Protein AF-A0A6P4F0I9-F1 (afdb_monomer)

pLDDT: mean 83.32, std 16.65, range [33.25, 97.81]

Sequence (104 aa):
MYIIRLCLLFEWIATFVVHGHREVFVSPLLPYPNKDISVREVLSGRQNKVYVYFLSTNNELPKLTHLSLNRNTLCNSTGYGIPSTKITVQYILDQSRNLQYREI

InterPro domains:
  IPR031986 Serine protease gd, N-terminal domain [PF16030] (11-85)

Radius of gyration: 16.89 Å; Cα contacts (8 Å, |Δi|>4): 188; chains: 1; bounding box: 47×20×54 Å

Nearest PDB structures (foldseek):
  6aj3-assembly1_C  TM=2.030E-01  e=3.838E+00  enterovirus D68
  6la3-assembly1_C  TM=1.696E-01  e=5.498E+00  Echovirus E11
  7dss-assembly1_3  TM=1.758E-01  e=8.360E+00  Foot-and-mouth disease virus
  6ill-assembly1_C  TM=1.809E-01  e=8.876E+00  Echovirus E6

Organism: Drosophila rhopaloa (NCBI:txid1041015)

Secondary structure (DSSP, 8-state):
--------EEEEEEEEEEESS---EEPPPEESS-HHHHHHHHHTTPPP-EE--EES-SS-PPEEEEEEETTEEEEE---PPSSEEEEEEEEEEE-TTTGGG---

Foldseek 3Di:
DDDPPLPQKKKKKWKWKDADPDPKDKAAKAWPPHDVVLSVCSVVVHDTDTDIDIPPPPDDDTDTAWIDIPNRTPHHHDGDDPPMDMDMHIDIGHCVVVVVPPPD

Mean predicted aligned error: 7.65 Å

Structure (mmCIF, N/CA/C/O backbone):
data_AF-A0A6P4F0I9-F1
#
_entry.id   AF-A0A6P4F0I9-F1
#
loop_
_atom_site.group_PDB
_atom_site.id
_atom_site.type_symbol
_atom_site.label_atom_id
_atom_site.label_alt_id
_atom_site.label_comp_id
_atom_site.label_asym_id
_atom_site.label_entity_id
_atom_site.label_seq_id
_atom_site.pdbx_PDB_ins_code
_atom_site.Cartn_x
_atom_site.Cartn_y
_atom_site.Cartn_z
_atom_site.occupancy
_atom_site.B_iso_or_equiv
_atom_site.auth_seq_id
_atom_site.auth_comp_id
_atom_site.auth_asym_id
_atom_site.auth_atom_id
_atom_site.pdbx_PDB_model_num
ATOM 1 N N . MET A 1 1 ? -32.475 -1.158 18.356 1.00 36.28 1 MET A N 1
ATOM 2 C CA . MET A 1 1 ? -31.141 -1.004 18.973 1.00 36.28 1 MET A CA 1
ATOM 3 C C . MET A 1 1 ? -30.111 -1.433 17.938 1.00 36.28 1 MET A C 1
ATOM 5 O O . MET A 1 1 ? -30.033 -2.617 17.647 1.00 36.28 1 MET A O 1
ATOM 9 N N . TYR A 1 2 ? -29.429 -0.492 17.281 1.00 33.25 2 TYR A N 1
ATOM 10 C CA . TYR A 1 2 ? -28.438 -0.825 16.252 1.00 33.25 2 TYR A CA 1
ATOM 11 C C . TYR A 1 2 ? -27.080 -1.015 16.923 1.00 33.25 2 TYR A C 1
ATOM 13 O O . TYR A 1 2 ? -26.526 -0.070 17.477 1.00 33.25 2 TYR A O 1
ATOM 21 N N . ILE A 1 3 ? -26.550 -2.235 16.886 1.00 41.22 3 ILE A N 1
ATOM 22 C CA . ILE A 1 3 ? -25.154 -2.489 17.235 1.00 41.22 3 ILE A CA 1
ATOM 23 C C . ILE A 1 3 ? -24.334 -1.994 16.045 1.00 41.22 3 ILE A C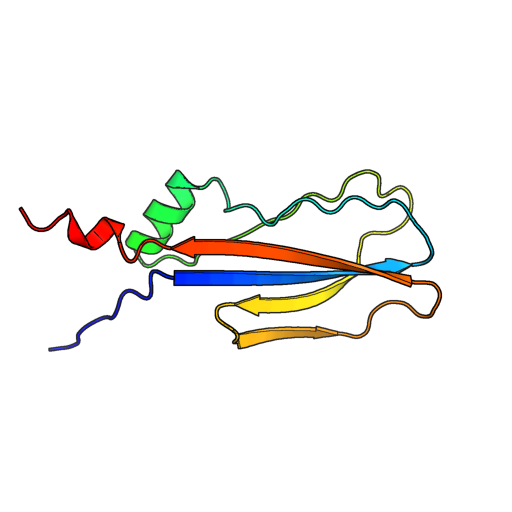 1
ATOM 25 O O . ILE A 1 3 ? -24.212 -2.682 15.032 1.00 41.22 3 ILE A O 1
ATOM 29 N N . ILE A 1 4 ? -23.803 -0.776 16.140 1.00 48.66 4 ILE A N 1
ATOM 30 C CA . ILE A 1 4 ? -22.770 -0.316 15.215 1.00 48.66 4 ILE A CA 1
ATOM 31 C C . ILE A 1 4 ? -21.533 -1.148 15.546 1.00 48.66 4 ILE A C 1
ATOM 33 O O . ILE A 1 4 ? -20.809 -0.858 16.496 1.00 48.66 4 ILE A O 1
ATOM 37 N N . ARG A 1 5 ? -21.299 -2.227 14.792 1.00 49.06 5 ARG A N 1
ATOM 38 C CA . ARG A 1 5 ? -19.990 -2.879 14.789 1.00 49.06 5 ARG A CA 1
ATOM 39 C C . ARG A 1 5 ? -18.992 -1.856 14.258 1.00 49.06 5 ARG A C 1
ATOM 41 O O . ARG A 1 5 ? -18.896 -1.648 13.052 1.00 49.06 5 ARG A O 1
ATOM 48 N N . LEU A 1 6 ? -18.248 -1.227 15.160 1.00 56.66 6 LEU A N 1
ATOM 49 C CA . LEU A 1 6 ? -17.003 -0.555 14.820 1.00 56.66 6 LEU A CA 1
ATOM 50 C C . LEU A 1 6 ? -16.058 -1.634 14.269 1.00 56.66 6 LEU A C 1
ATOM 52 O O . LEU A 1 6 ? -15.434 -2.382 15.019 1.00 56.66 6 LEU A O 1
ATOM 56 N N . CYS A 1 7 ? -16.020 -1.780 12.942 1.00 64.31 7 CYS A N 1
ATOM 57 C CA . CYS A 1 7 ? -15.044 -2.629 12.274 1.00 64.31 7 CYS A CA 1
ATOM 58 C C . CYS A 1 7 ? -13.688 -1.932 12.397 1.00 64.31 7 CYS A C 1
ATOM 60 O O . CYS A 1 7 ? -13.352 -1.043 11.623 1.00 64.31 7 CYS A O 1
ATOM 62 N N . LEU A 1 8 ? -12.957 -2.286 13.450 1.00 79.88 8 LEU A N 1
ATOM 63 C CA . LEU A 1 8 ? -11.670 -1.699 13.815 1.00 79.88 8 LEU A CA 1
ATOM 64 C C . LEU A 1 8 ? -10.471 -2.474 13.262 1.00 79.88 8 LEU A C 1
ATOM 66 O O . LEU A 1 8 ? -9.346 -2.288 13.725 1.00 79.88 8 LEU A O 1
ATOM 70 N N . LEU A 1 9 ? -10.727 -3.340 12.284 1.00 88.44 9 LEU A N 1
ATOM 71 C CA . LEU A 1 9 ? -9.717 -4.046 11.517 1.00 88.44 9 LEU A CA 1
ATOM 72 C C . LEU A 1 9 ? -9.689 -3.466 10.101 1.00 88.44 9 LEU A C 1
ATOM 74 O O . LEU A 1 9 ? -10.691 -3.520 9.386 1.00 88.44 9 LEU A O 1
ATOM 78 N N . PHE A 1 10 ? -8.543 -2.914 9.716 1.00 91.81 10 PHE A N 1
ATOM 79 C CA . PHE A 1 10 ? -8.272 -2.418 8.371 1.00 91.81 10 PHE A CA 1
ATOM 80 C C . PHE A 1 10 ? -7.020 -3.110 7.843 1.00 91.81 10 PHE A C 1
ATOM 82 O O . PHE A 1 10 ? -5.911 -2.823 8.288 1.00 91.81 10 PHE A O 1
ATOM 89 N N . GLU A 1 11 ? -7.212 -4.027 6.905 1.00 95.00 11 GLU A N 1
ATOM 90 C CA . GLU A 1 11 ? -6.163 -4.725 6.172 1.00 95.00 11 GLU A CA 1
ATOM 91 C C . GLU A 1 11 ? -6.053 -4.112 4.777 1.00 95.00 11 GLU A C 1
ATOM 93 O O . GLU A 1 11 ? -6.883 -4.371 3.904 1.00 95.00 11 GLU A O 1
ATOM 98 N N . TRP A 1 12 ? -5.045 -3.268 4.586 1.00 96.75 12 TRP A N 1
ATOM 99 C CA . TRP A 1 12 ? -4.720 -2.664 3.302 1.00 96.75 12 TRP A CA 1
ATOM 100 C C . TRP A 1 12 ? -3.666 -3.477 2.575 1.00 96.75 12 TRP A C 1
ATOM 102 O O . TRP A 1 12 ? -2.626 -3.804 3.149 1.00 96.75 12 TRP A O 1
ATOM 112 N N . ILE A 1 13 ? -3.894 -3.708 1.286 1.00 97.81 13 ILE A N 1
ATOM 113 C CA . ILE A 1 13 ? -2.914 -4.296 0.376 1.00 97.81 13 ILE A CA 1
ATOM 114 C C . ILE A 1 13 ? -2.886 -3.449 -0.893 1.00 97.81 13 ILE A C 1
ATOM 116 O O . ILE A 1 13 ? -3.928 -3.176 -1.489 1.00 97.81 13 ILE A O 1
ATOM 120 N N . ALA A 1 14 ? -1.694 -3.044 -1.321 1.00 97.69 14 ALA A N 1
ATOM 121 C CA . ALA A 1 14 ? -1.487 -2.333 -2.574 1.00 97.69 14 ALA A CA 1
ATOM 122 C C . ALA A 1 14 ? -0.381 -3.004 -3.390 1.00 97.69 14 ALA A C 1
ATOM 124 O O . ALA A 1 14 ? 0.692 -3.302 -2.864 1.00 97.69 14 ALA A O 1
ATOM 125 N N . THR A 1 15 ? -0.628 -3.212 -4.682 1.00 96.69 15 THR A N 1
ATOM 126 C CA . THR A 1 15 ? 0.373 -3.708 -5.630 1.00 96.69 15 THR A CA 1
ATOM 127 C C . THR A 1 15 ? 0.689 -2.645 -6.661 1.00 96.69 15 THR A C 1
ATOM 129 O O . THR A 1 15 ? -0.184 -2.164 -7.392 1.00 96.69 15 THR A O 1
ATOM 132 N N . PHE A 1 16 ? 1.972 -2.339 -6.760 1.00 94.31 16 PHE A N 1
ATOM 133 C CA . PHE A 1 16 ? 2.541 -1.420 -7.719 1.00 94.31 16 PHE A CA 1
ATOM 134 C C . PHE A 1 16 ? 3.344 -2.180 -8.770 1.00 94.31 16 PHE A C 1
ATOM 136 O O . PHE A 1 16 ? 3.979 -3.192 -8.474 1.00 94.31 16 PHE A O 1
ATOM 143 N N . VAL A 1 17 ? 3.325 -1.689 -10.005 1.00 93.00 17 VAL A N 1
ATOM 144 C CA . VAL A 1 17 ? 4.135 -2.231 -11.100 1.00 93.00 17 VAL A CA 1
ATOM 145 C C . VAL A 1 17 ? 5.027 -1.140 -11.651 1.00 93.00 17 VAL A C 1
ATOM 147 O O . VAL A 1 17 ? 4.589 -0.008 -11.851 1.00 93.00 17 VAL A O 1
ATOM 150 N N . VAL A 1 18 ? 6.276 -1.500 -11.910 1.00 90.19 18 VAL A N 1
ATOM 151 C CA . VAL A 1 18 ? 7.312 -0.633 -12.467 1.00 90.19 18 VAL A CA 1
ATOM 152 C C . VAL A 1 18 ? 7.796 -1.235 -13.777 1.00 90.19 18 VAL A C 1
ATOM 154 O O . VAL A 1 18 ? 7.934 -2.452 -13.889 1.00 90.19 18 VAL A O 1
ATOM 157 N N . HIS A 1 19 ? 8.043 -0.391 -14.773 1.00 88.06 19 HIS A N 1
ATOM 158 C CA . HIS A 1 19 ? 8.607 -0.814 -16.048 1.00 88.06 19 HIS A CA 1
ATOM 159 C C . HIS A 1 19 ? 10.093 -1.189 -15.892 1.00 88.06 19 HIS A C 1
ATOM 161 O O . HIS A 1 19 ? 10.880 -0.451 -15.294 1.00 88.06 19 HIS A O 1
ATOM 167 N N . GLY A 1 20 ? 10.480 -2.325 -16.468 1.00 83.94 20 GLY A N 1
ATOM 168 C CA . GLY A 1 20 ? 11.844 -2.837 -16.501 1.00 83.94 20 GLY A CA 1
ATOM 169 C C . GLY A 1 20 ? 12.243 -3.603 -15.244 1.00 83.94 20 GLY A C 1
ATOM 170 O O . GLY A 1 20 ? 11.429 -3.885 -14.368 1.00 83.94 20 GLY A O 1
ATOM 171 N N . HIS A 1 21 ? 13.531 -3.927 -15.162 1.00 69.62 21 HIS A N 1
ATOM 172 C CA . HIS A 1 21 ? 14.178 -4.409 -13.945 1.00 69.62 21 HIS A CA 1
ATOM 173 C C . HIS A 1 21 ? 14.823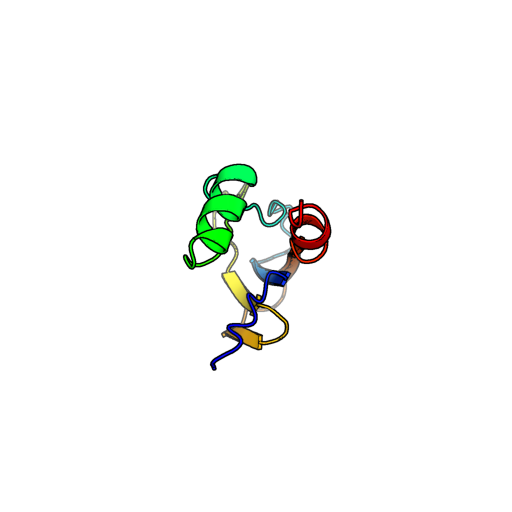 -3.214 -13.253 1.00 69.62 21 HIS A C 1
ATOM 175 O O . HIS A 1 21 ? 16.001 -2.928 -13.442 1.00 69.62 21 HIS A O 1
ATOM 181 N N . ARG A 1 22 ? 14.004 -2.444 -12.536 1.00 69.69 22 ARG A N 1
ATOM 182 C CA . ARG A 1 22 ? 14.469 -1.283 -11.777 1.00 69.69 22 ARG A CA 1
ATOM 183 C C . ARG A 1 22 ? 14.472 -1.594 -10.289 1.00 69.69 22 ARG A C 1
ATOM 185 O O . ARG A 1 22 ? 13.507 -2.159 -9.775 1.00 69.69 22 ARG A O 1
ATOM 192 N N . GLU A 1 23 ? 15.512 -1.134 -9.606 1.00 70.25 23 GLU A N 1
ATOM 193 C CA . GLU A 1 23 ? 15.571 -1.037 -8.147 1.00 70.25 23 GLU A CA 1
ATOM 194 C C . GLU A 1 23 ? 14.723 0.155 -7.676 1.00 70.25 23 GLU A C 1
ATOM 196 O O . GLU A 1 23 ? 15.225 1.145 -7.148 1.00 70.25 23 GLU A O 1
ATOM 201 N N . VAL A 1 24 ? 13.414 0.111 -7.939 1.00 75.19 24 VAL A N 1
ATOM 202 C CA . VAL A 1 24 ? 12.492 1.096 -7.367 1.00 75.19 24 VAL A CA 1
ATOM 203 C C . VAL A 1 24 ? 12.111 0.653 -5.970 1.00 75.19 24 VAL A C 1
ATOM 205 O O . VAL A 1 24 ? 11.660 -0.474 -5.763 1.00 75.19 24 VAL A O 1
ATOM 208 N N . PHE A 1 25 ? 12.244 1.575 -5.022 1.00 82.44 25 PHE A N 1
ATOM 209 C CA . PHE A 1 25 ? 11.845 1.346 -3.650 1.00 82.44 25 PHE A CA 1
ATOM 210 C C . PHE A 1 25 ? 10.456 1.936 -3.405 1.00 82.44 25 PHE A C 1
ATOM 212 O O . PHE A 1 25 ? 10.225 3.140 -3.536 1.00 82.44 25 PHE A O 1
ATOM 219 N N . VAL A 1 26 ? 9.528 1.061 -3.031 1.00 89.62 26 VAL A N 1
ATOM 220 C CA . VAL A 1 26 ? 8.203 1.421 -2.529 1.00 89.62 26 VAL A CA 1
ATOM 221 C C . VAL A 1 26 ? 8.224 1.140 -1.033 1.00 89.62 26 VAL A C 1
ATOM 223 O O . VAL A 1 26 ? 8.512 0.013 -0.628 1.00 89.62 26 VAL A O 1
ATOM 226 N N . SER A 1 27 ? 7.956 2.148 -0.204 1.00 91.38 27 SER A N 1
ATOM 227 C CA . SER A 1 27 ? 7.894 1.932 1.243 1.00 91.38 27 SER A CA 1
ATOM 228 C C . SER A 1 27 ? 6.746 0.983 1.608 1.00 91.38 27 SER A C 1
ATOM 230 O O . SER A 1 27 ? 5.812 0.802 0.827 1.00 91.38 27 SER A O 1
ATOM 232 N N . PRO A 1 28 ? 6.723 0.430 2.829 1.00 92.81 28 PRO A N 1
ATOM 233 C CA . PRO A 1 28 ? 5.488 -0.114 3.381 1.00 92.81 28 PRO A CA 1
ATOM 234 C C . PRO A 1 28 ? 4.358 0.927 3.336 1.00 92.81 28 PRO A C 1
ATOM 236 O O . PRO A 1 28 ? 4.618 2.135 3.300 1.00 92.81 28 PRO A O 1
ATOM 239 N N . LEU A 1 29 ? 3.107 0.461 3.372 1.00 96.19 29 LEU A N 1
ATOM 240 C CA . LEU A 1 29 ? 1.968 1.349 3.591 1.00 96.19 29 LEU A CA 1
ATOM 241 C C . LEU A 1 29 ? 2.022 1.896 5.021 1.00 96.19 29 LEU A C 1
ATOM 243 O O . LEU A 1 29 ? 2.261 1.159 5.979 1.00 96.19 29 LEU A O 1
ATOM 247 N N . LEU A 1 30 ? 1.791 3.197 5.153 1.00 95.69 30 LEU A N 1
ATOM 248 C CA . LEU A 1 30 ? 1.867 3.930 6.410 1.00 95.69 30 LEU A CA 1
ATOM 249 C C . LEU A 1 30 ? 0.531 4.619 6.703 1.00 95.69 30 LEU A C 1
ATOM 251 O O . LEU A 1 30 ? -0.101 5.129 5.780 1.00 95.69 30 LEU A O 1
ATOM 255 N N . PRO A 1 31 ? 0.091 4.678 7.968 1.00 94.88 31 PRO A N 1
ATOM 256 C CA . PRO A 1 31 ? -1.134 5.375 8.342 1.00 94.88 31 PRO A CA 1
ATOM 257 C C . PRO A 1 31 ? -0.975 6.890 8.187 1.00 94.88 31 PRO A C 1
ATOM 259 O O . PRO A 1 31 ? 0.008 7.464 8.657 1.00 94.88 31 PRO A O 1
ATOM 262 N N . TYR A 1 32 ? -1.963 7.545 7.580 1.00 94.38 32 TYR A 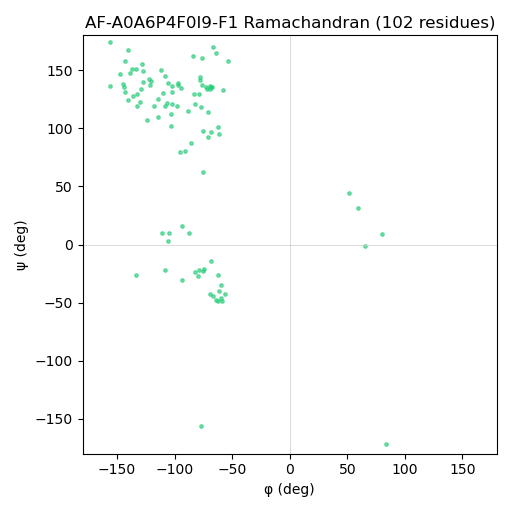N 1
ATOM 263 C CA . TYR A 1 32 ? -1.996 8.998 7.426 1.00 94.38 32 TYR A CA 1
ATOM 264 C C . TYR A 1 32 ? -2.843 9.663 8.526 1.00 94.38 32 TYR A C 1
ATOM 266 O O . TYR A 1 32 ? -3.933 9.173 8.819 1.00 94.38 32 TYR A O 1
ATOM 274 N N . PRO A 1 33 ? -2.416 10.808 9.088 1.00 92.81 33 PRO A N 1
ATOM 275 C CA . PRO A 1 33 ? -1.097 11.434 8.924 1.00 92.81 33 PRO A CA 1
ATOM 276 C C . PRO A 1 33 ? 0.002 10.716 9.728 1.00 92.81 33 PRO A C 1
ATOM 278 O O . PRO A 1 33 ? 1.179 10.802 9.397 1.00 92.81 33 PRO A O 1
ATOM 281 N N . ASN A 1 34 ? -0.388 9.995 10.777 1.00 93.06 34 ASN A N 1
ATOM 282 C CA . ASN A 1 34 ? 0.439 9.067 11.540 1.00 93.06 34 ASN A CA 1
ATOM 283 C C . ASN A 1 34 ? -0.475 8.043 12.231 1.00 93.06 34 ASN A C 1
ATOM 285 O O . ASN A 1 34 ? -1.703 8.166 12.187 1.00 93.06 34 ASN A O 1
ATOM 289 N N . LYS A 1 35 ? 0.114 7.037 12.887 1.00 90.06 35 LYS A N 1
ATOM 290 C CA . LYS A 1 35 ? -0.630 5.933 13.511 1.00 90.06 35 LYS A CA 1
ATOM 291 C C . LYS A 1 35 ? -1.631 6.415 14.562 1.00 90.06 35 LYS A C 1
ATOM 293 O O . LYS A 1 35 ? -2.789 6.010 14.511 1.00 90.06 35 LYS A O 1
ATOM 298 N N . ASP A 1 36 ? -1.212 7.283 15.476 1.00 90.31 36 ASP A N 1
ATOM 299 C CA . ASP A 1 36 ? -2.039 7.688 16.617 1.00 90.31 36 ASP A CA 1
ATOM 300 C C . ASP A 1 36 ? -3.231 8.541 16.185 1.00 90.31 36 ASP A C 1
ATOM 302 O O . ASP A 1 36 ? -4.356 8.324 16.641 1.00 90.31 36 ASP A O 1
ATOM 306 N N . ILE A 1 37 ? -3.010 9.478 15.259 1.00 91.00 37 ILE A N 1
ATOM 307 C CA . ILE A 1 37 ? -4.092 10.289 14.694 1.00 91.00 37 ILE A CA 1
ATOM 308 C C . ILE A 1 37 ? -5.027 9.407 13.865 1.00 91.00 37 ILE A C 1
ATOM 310 O O . ILE A 1 37 ? -6.236 9.479 14.057 1.00 91.00 37 ILE A O 1
ATOM 314 N N . SER A 1 38 ? -4.490 8.513 13.030 1.00 90.19 38 SER A N 1
ATOM 315 C CA . SER A 1 38 ? -5.293 7.563 12.251 1.00 90.19 38 SER A CA 1
ATOM 316 C C . SER A 1 38 ? -6.198 6.706 13.148 1.00 90.19 38 SER A C 1
ATOM 318 O O . SER A 1 38 ? -7.367 6.505 12.830 1.00 90.19 38 SER A O 1
ATOM 320 N N . VAL A 1 39 ? -5.690 6.213 14.284 1.00 89.69 39 VAL A N 1
ATOM 321 C CA . VAL A 1 39 ? -6.493 5.460 15.265 1.00 89.69 39 VAL A CA 1
ATOM 322 C C . VAL A 1 39 ? -7.613 6.326 15.836 1.00 89.69 39 VAL A C 1
ATOM 324 O O . VAL A 1 39 ? -8.764 5.896 15.859 1.00 89.69 39 VAL A O 1
ATOM 327 N N . ARG A 1 40 ? -7.304 7.554 16.272 1.00 88.12 40 ARG A N 1
ATOM 328 C CA . ARG A 1 40 ? -8.309 8.480 16.820 1.00 88.12 40 ARG A CA 1
ATOM 329 C C . ARG A 1 40 ? -9.390 8.829 15.800 1.00 88.12 40 ARG A C 1
ATOM 331 O O . ARG A 1 40 ? -10.563 8.894 16.161 1.00 88.12 40 ARG A O 1
ATOM 338 N N . GLU A 1 41 ? -9.009 9.037 14.543 1.00 88.56 41 GLU A N 1
ATOM 339 C CA . GLU A 1 41 ? -9.941 9.346 13.459 1.00 88.56 41 GLU A CA 1
ATOM 340 C C . GLU A 1 41 ? -10.898 8.182 13.201 1.00 88.56 41 GLU A C 1
ATOM 342 O O . GLU A 1 41 ? -12.111 8.387 13.183 1.00 88.56 41 GLU A O 1
ATOM 347 N N . VAL A 1 42 ? -10.374 6.959 13.104 1.00 87.62 42 VAL A N 1
ATOM 348 C CA . VAL A 1 42 ? -11.181 5.742 12.941 1.00 87.62 42 VAL A CA 1
ATOM 349 C C . VAL A 1 42 ? -12.144 5.543 14.114 1.00 87.62 42 VAL A C 1
ATOM 351 O O . VAL A 1 42 ? -13.329 5.293 13.899 1.00 87.62 42 VAL A O 1
ATOM 354 N N . LEU A 1 43 ? -11.669 5.708 15.354 1.00 85.44 43 LEU A N 1
ATOM 355 C CA . LEU A 1 43 ? -12.519 5.623 16.549 1.00 85.44 43 LEU A CA 1
ATOM 356 C C . LEU A 1 43 ? -13.612 6.703 16.574 1.00 85.44 43 LEU A C 1
ATOM 358 O O . LEU A 1 43 ? -14.668 6.490 17.159 1.00 85.44 43 LEU A O 1
ATOM 362 N N . SER A 1 44 ? -13.381 7.837 15.910 1.00 86.00 44 SER A N 1
ATOM 363 C CA . SER A 1 44 ? -14.357 8.922 15.753 1.00 86.00 44 SER A CA 1
ATOM 364 C C . SER A 1 44 ? -15.273 8.741 14.533 1.00 86.00 44 SER A C 1
ATOM 366 O O . SER A 1 44 ? -15.971 9.678 14.150 1.00 86.00 44 SER A O 1
ATOM 368 N N . GLY A 1 45 ? -15.254 7.572 13.880 1.00 84.06 45 GLY A N 1
ATOM 369 C CA . GLY A 1 45 ? -16.082 7.267 12.709 1.00 84.06 45 GLY A CA 1
ATOM 370 C C . GLY A 1 45 ? -15.560 7.830 11.382 1.00 84.06 45 GLY A C 1
ATOM 371 O O . GLY A 1 45 ? -16.268 7.774 10.377 1.00 84.06 45 GLY A O 1
ATOM 372 N N . ARG A 1 46 ? -14.338 8.377 11.344 1.00 87.88 46 ARG A N 1
ATOM 373 C CA . ARG A 1 46 ? -13.707 8.842 10.100 1.00 87.88 46 ARG A CA 1
ATOM 374 C C . ARG A 1 46 ? -13.018 7.692 9.364 1.00 87.88 46 ARG A C 1
ATOM 376 O O . ARG A 1 46 ? -12.724 6.638 9.922 1.00 87.88 46 ARG A O 1
ATOM 383 N N . GLN A 1 47 ? -12.749 7.913 8.081 1.00 87.69 47 GLN A N 1
ATOM 384 C CA . GLN A 1 47 ? -12.110 6.924 7.215 1.00 87.69 47 GLN A CA 1
ATOM 385 C C . GLN A 1 47 ? -10.642 6.705 7.591 1.00 87.69 47 GLN A C 1
ATOM 387 O O . GLN A 1 47 ? -9.893 7.665 7.774 1.00 87.69 47 GLN A O 1
ATOM 392 N N . ASN A 1 48 ? -10.218 5.440 7.618 1.00 90.62 48 ASN A N 1
ATOM 393 C CA . ASN A 1 48 ? -8.805 5.097 7.686 1.00 90.62 48 ASN A CA 1
ATOM 394 C C . ASN A 1 48 ? -8.107 5.476 6.372 1.00 90.62 48 ASN A C 1
ATOM 396 O O . ASN A 1 48 ? -8.628 5.207 5.290 1.00 90.62 48 ASN A O 1
ATOM 400 N N . LYS A 1 49 ? -6.931 6.094 6.470 1.00 93.94 49 LYS A N 1
ATOM 401 C CA . LYS A 1 49 ? -6.146 6.545 5.320 1.00 93.94 49 LYS A CA 1
ATOM 402 C C . LYS A 1 49 ? -4.733 6.000 5.429 1.00 93.94 49 LYS A C 1
ATOM 404 O O . LYS A 1 49 ? -4.145 6.011 6.511 1.00 93.94 49 LYS A O 1
ATOM 409 N N . VAL A 1 50 ? -4.186 5.575 4.298 1.00 95.75 50 VAL A N 1
ATOM 410 C CA . VAL A 1 50 ? -2.804 5.112 4.182 1.00 95.75 50 VAL A CA 1
ATOM 411 C C . VAL A 1 50 ? -2.095 5.831 3.047 1.00 95.75 50 VAL A C 1
ATOM 413 O O . VAL A 1 50 ? -2.730 6.318 2.112 1.00 95.75 50 VAL A O 1
ATOM 416 N N . TYR A 1 51 ? -0.776 5.902 3.135 1.00 95.69 51 TYR A N 1
ATOM 417 C CA . TYR A 1 51 ? 0.079 6.458 2.100 1.00 95.69 51 TYR A CA 1
ATOM 418 C C . TYR A 1 51 ? 1.352 5.624 1.956 1.00 95.69 51 TYR A C 1
ATOM 420 O O . TYR A 1 51 ? 1.652 4.763 2.784 1.00 95.69 51 TYR A O 1
ATOM 428 N N . VAL A 1 52 ? 2.091 5.872 0.881 1.00 95.19 52 VAL A N 1
ATOM 429 C CA . VAL A 1 52 ? 3.348 5.198 0.570 1.00 95.19 52 VAL A CA 1
ATOM 430 C C . VAL A 1 52 ? 4.346 6.216 0.034 1.00 95.19 52 VAL A C 1
ATOM 432 O O . VAL A 1 52 ? 3.950 7.181 -0.620 1.00 95.19 52 VAL A O 1
ATOM 435 N N . TYR A 1 53 ? 5.629 6.003 0.303 1.00 92.81 53 TYR A N 1
ATOM 436 C CA . TYR A 1 53 ? 6.707 6.748 -0.330 1.00 92.81 53 TYR A CA 1
ATOM 437 C C . TYR A 1 53 ? 7.275 5.959 -1.502 1.00 92.81 53 TYR A C 1
ATOM 439 O O . TYR A 1 53 ? 7.541 4.760 -1.400 1.00 92.81 53 TYR A O 1
ATOM 447 N N . PHE A 1 54 ? 7.518 6.670 -2.595 1.00 90.44 54 PHE A N 1
ATOM 448 C CA . PHE A 1 54 ? 8.320 6.181 -3.703 1.00 90.44 54 PHE A CA 1
ATOM 449 C C . PHE A 1 54 ? 9.696 6.832 -3.608 1.00 90.44 54 PHE A C 1
ATOM 451 O O . PHE A 1 54 ? 9.796 8.058 -3.599 1.00 90.44 54 PHE A O 1
ATOM 458 N N . LEU A 1 55 ? 10.746 6.021 -3.499 1.00 83.56 55 LEU A N 1
ATOM 459 C CA . LEU A 1 55 ? 12.130 6.492 -3.4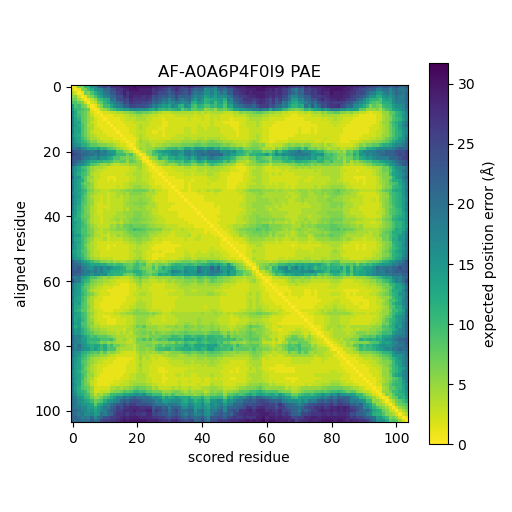89 1.00 83.56 55 LEU A CA 1
ATOM 460 C C . LEU A 1 55 ? 12.832 6.037 -4.772 1.00 83.56 55 LEU A C 1
ATOM 462 O O . LEU A 1 55 ? 12.500 4.997 -5.346 1.00 83.56 55 LEU A O 1
ATOM 466 N N . SER A 1 56 ? 13.809 6.830 -5.215 1.00 76.12 56 SER A N 1
ATOM 467 C CA . SER A 1 56 ? 14.629 6.544 -6.402 1.00 76.12 56 SER A CA 1
ATOM 468 C C . SER A 1 56 ? 13.834 6.410 -7.713 1.00 76.12 56 SER A C 1
ATOM 470 O O . SER A 1 56 ? 14.212 5.670 -8.622 1.00 76.12 56 SER A O 1
ATOM 472 N N . THR A 1 57 ? 12.718 7.134 -7.847 1.00 65.81 57 THR A N 1
ATOM 473 C CA . THR A 1 57 ? 11.943 7.198 -9.095 1.00 65.81 57 THR A CA 1
ATOM 474 C C . THR A 1 57 ? 12.511 8.274 -10.016 1.00 65.81 57 THR A C 1
ATOM 476 O O . THR A 1 57 ? 12.074 9.421 -9.982 1.00 65.81 57 THR A O 1
ATOM 479 N N . ASN A 1 58 ? 13.495 7.916 -10.841 1.00 67.31 58 ASN A N 1
ATOM 480 C CA . ASN A 1 58 ? 14.189 8.897 -11.687 1.00 67.31 58 ASN A CA 1
ATOM 481 C C . ASN A 1 58 ? 13.403 9.279 -12.957 1.00 67.31 58 ASN A C 1
ATOM 483 O O . ASN A 1 58 ? 13.559 10.386 -13.461 1.00 67.31 58 ASN A O 1
ATOM 487 N N . ASN A 1 59 ? 12.548 8.384 -13.472 1.00 73.62 59 ASN A N 1
ATOM 488 C CA . ASN A 1 59 ? 11.898 8.570 -14.780 1.00 73.62 59 ASN A CA 1
ATOM 489 C C . ASN A 1 59 ? 10.392 8.289 -14.798 1.00 73.62 59 ASN A C 1
ATOM 491 O O . ASN A 1 59 ? 9.698 8.792 -15.674 1.00 73.62 59 ASN A O 1
ATOM 495 N N . GLU A 1 60 ? 9.882 7.440 -13.906 1.00 82.00 60 GLU A N 1
ATOM 496 C CA . GLU A 1 60 ? 8.495 6.978 -13.970 1.00 82.00 60 GLU A CA 1
ATOM 497 C C . GLU A 1 60 ? 8.014 6.535 -12.590 1.00 82.00 60 GLU A C 1
ATOM 499 O O . GLU A 1 60 ? 8.736 5.838 -11.870 1.00 82.00 60 GLU A O 1
ATOM 504 N N . LEU A 1 61 ? 6.794 6.938 -12.232 1.00 86.94 61 LEU A N 1
ATOM 505 C CA . LEU A 1 61 ? 6.159 6.500 -10.997 1.00 86.94 61 LEU A CA 1
ATOM 506 C C . LEU A 1 61 ? 5.604 5.072 -11.147 1.00 86.94 61 LEU A C 1
ATOM 508 O O . LEU A 1 61 ? 5.082 4.713 -12.212 1.00 86.94 61 LEU A O 1
ATOM 512 N N . PRO A 1 62 ? 5.662 4.253 -10.083 1.00 90.81 62 PRO A N 1
ATOM 513 C CA . PRO A 1 62 ? 5.001 2.956 -10.071 1.00 90.81 62 PRO A CA 1
ATOM 514 C C . PRO A 1 62 ? 3.493 3.091 -10.317 1.00 90.81 62 PRO A C 1
ATOM 516 O O . PRO A 1 62 ? 2.815 3.899 -9.682 1.00 90.81 62 PRO A O 1
ATOM 519 N N . LYS A 1 63 ? 2.945 2.265 -11.212 1.00 92.56 63 LYS A N 1
ATOM 520 C CA . LYS A 1 63 ? 1.497 2.199 -11.451 1.00 92.56 63 LYS A CA 1
ATOM 521 C C . LYS A 1 63 ? 0.826 1.381 -10.364 1.00 92.56 63 LYS A C 1
ATOM 523 O O . LYS A 1 63 ? 1.225 0.243 -10.131 1.00 92.56 63 LYS A O 1
ATOM 528 N N . LEU A 1 64 ? -0.228 1.919 -9.756 1.00 95.00 64 LEU A N 1
ATOM 529 C CA . LEU A 1 64 ? -1.113 1.152 -8.884 1.00 95.00 64 LEU A CA 1
ATOM 530 C C . LEU A 1 64 ? -1.951 0.185 -9.733 1.00 95.00 64 LEU A C 1
ATOM 532 O O . LEU A 1 64 ? -2.790 0.605 -10.529 1.00 95.00 64 LEU A O 1
ATOM 536 N N 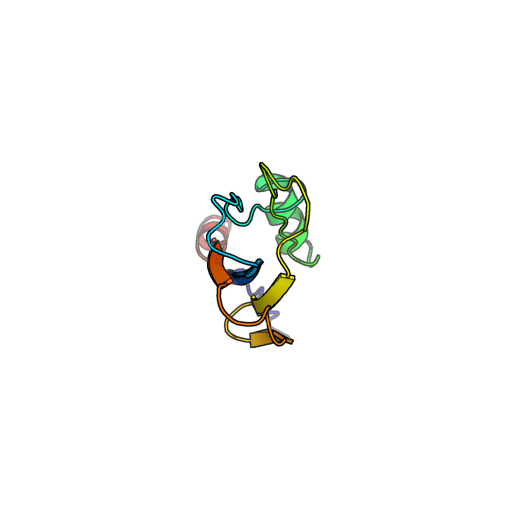. THR A 1 65 ? -1.716 -1.111 -9.551 1.00 96.69 65 THR A N 1
ATOM 537 C CA . THR A 1 65 ? -2.403 -2.184 -10.295 1.00 96.69 65 THR A CA 1
ATOM 538 C C . THR A 1 65 ? -3.385 -2.965 -9.448 1.00 96.69 65 THR A C 1
ATOM 540 O O . THR A 1 65 ? -4.320 -3.541 -9.986 1.00 96.69 65 THR A O 1
ATOM 543 N N . HIS A 1 66 ? -3.218 -2.952 -8.130 1.00 97.50 66 HIS A N 1
ATOM 544 C CA . HIS A 1 66 ? -4.166 -3.552 -7.208 1.00 97.50 66 HIS A CA 1
ATOM 545 C C . HIS A 1 66 ? -4.246 -2.712 -5.941 1.00 97.50 66 HIS A C 1
ATOM 547 O O . HIS A 1 66 ? -3.214 -2.316 -5.402 1.00 97.50 66 HIS A O 1
ATOM 553 N N . LEU A 1 67 ? -5.458 -2.466 -5.456 1.00 97.62 67 LEU A N 1
ATOM 554 C CA . LEU A 1 67 ? -5.713 -1.929 -4.126 1.00 97.62 67 LEU A CA 1
ATOM 555 C C . LEU A 1 67 ? -6.864 -2.712 -3.514 1.00 97.62 67 LEU A C 1
ATOM 557 O O . LEU A 1 67 ? -7.935 -2.792 -4.118 1.00 97.62 67 LEU A O 1
ATOM 561 N N . SER A 1 68 ? -6.671 -3.235 -2.311 1.00 97.38 68 SER A N 1
ATOM 562 C CA . SER A 1 68 ? -7.743 -3.839 -1.534 1.00 97.38 68 SER A CA 1
ATOM 563 C C . SER A 1 68 ? -7.737 -3.370 -0.085 1.00 97.38 68 SER A C 1
ATOM 565 O O . SER A 1 68 ? -6.703 -3.002 0.476 1.00 97.38 68 SER A O 1
ATOM 567 N N . LEU A 1 69 ? -8.937 -3.364 0.491 1.00 95.06 69 LEU A N 1
ATOM 568 C CA . LEU A 1 69 ? -9.197 -3.101 1.897 1.00 95.06 69 LEU A CA 1
ATOM 569 C C . LEU A 1 69 ? -10.092 -4.214 2.438 1.00 95.06 69 LEU A C 1
ATOM 571 O O . LEU A 1 69 ? -11.189 -4.417 1.922 1.00 95.06 69 LEU A O 1
ATOM 575 N N . ASN A 1 70 ? -9.653 -4.920 3.481 1.00 93.44 70 ASN A N 1
ATOM 576 C CA . ASN A 1 70 ? -10.409 -6.012 4.105 1.00 93.44 70 ASN A CA 1
ATOM 577 C C . ASN A 1 70 ? -10.881 -7.051 3.075 1.00 93.44 70 ASN A C 1
ATOM 579 O O . ASN A 1 70 ? -12.039 -7.467 3.077 1.00 93.44 70 ASN A O 1
ATOM 583 N N . ARG A 1 71 ? -9.980 -7.433 2.157 1.00 92.50 71 ARG A N 1
ATOM 584 C CA . ARG A 1 71 ? -10.231 -8.343 1.019 1.00 92.50 71 ARG A CA 1
ATOM 585 C C . ARG A 1 71 ? -11.205 -7.814 -0.041 1.00 92.50 71 ARG A C 1
ATOM 587 O O . ARG A 1 71 ? -11.406 -8.479 -1.054 1.00 92.50 71 ARG A O 1
ATOM 594 N N . ASN A 1 72 ? -11.768 -6.621 0.136 1.00 95.19 72 ASN A N 1
ATOM 595 C CA . ASN A 1 72 ? -12.547 -5.958 -0.898 1.00 95.19 72 ASN A CA 1
ATOM 596 C C . ASN A 1 72 ? -11.611 -5.233 -1.869 1.00 95.19 72 ASN A C 1
ATOM 598 O O . ASN A 1 72 ? -10.845 -4.359 -1.461 1.00 95.19 72 ASN A O 1
ATOM 602 N N . THR A 1 73 ? -11.671 -5.584 -3.152 1.00 96.81 73 THR A N 1
ATOM 603 C CA . THR A 1 73 ? -10.849 -4.937 -4.183 1.00 96.81 73 THR A CA 1
ATOM 604 C C . THR A 1 73 ? -11.450 -3.580 -4.535 1.00 96.81 73 THR A C 1
ATOM 606 O O . THR A 1 73 ? -12.574 -3.499 -5.018 1.00 96.81 73 THR A O 1
ATOM 609 N N . LEU A 1 74 ? -10.688 -2.516 -4.295 1.00 95.44 74 LEU A N 1
ATOM 610 C CA . LEU A 1 74 ? -11.062 -1.134 -4.598 1.00 95.44 74 LEU A CA 1
ATOM 611 C C . LEU A 1 74 ? -10.553 -0.694 -5.974 1.00 95.44 74 LEU A C 1
ATOM 613 O O . LEU A 1 74 ? -11.168 0.144 -6.623 1.00 95.44 74 LEU A O 1
ATOM 617 N N . CYS A 1 75 ? -9.419 -1.245 -6.411 1.00 94.25 75 CYS A N 1
ATOM 618 C CA . CYS A 1 75 ? -8.829 -0.960 -7.713 1.00 94.25 75 CYS A CA 1
ATOM 619 C C . CYS A 1 75 ? -8.161 -2.215 -8.272 1.00 94.25 75 CYS A C 1
ATOM 621 O O . CYS A 1 75 ? -7.461 -2.927 -7.548 1.00 94.25 75 CYS A O 1
ATOM 623 N N . ASN A 1 76 ? -8.355 -2.454 -9.567 1.00 95.50 76 ASN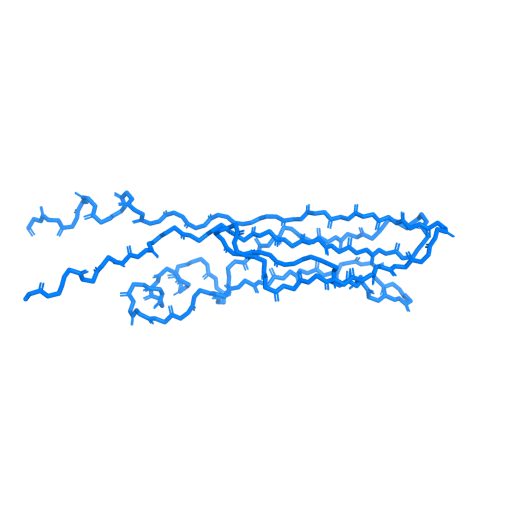 A N 1
ATOM 624 C CA . ASN A 1 76 ? -7.611 -3.437 -10.336 1.00 95.50 76 ASN A CA 1
ATOM 625 C C . ASN A 1 76 ? -7.327 -2.856 -11.725 1.00 95.50 76 ASN A C 1
ATOM 627 O O . ASN A 1 76 ? -8.255 -2.433 -12.413 1.00 95.50 76 ASN A O 1
ATOM 631 N N . SER A 1 77 ? -6.061 -2.803 -12.126 1.00 93.19 77 SER A N 1
ATOM 632 C CA . SER A 1 77 ? -5.649 -2.248 -13.414 1.00 93.19 77 SER A CA 1
ATOM 633 C C . SER A 1 77 ? -4.489 -3.036 -14.010 1.00 93.19 77 SER A C 1
ATOM 635 O O . SER A 1 77 ? -3.739 -3.728 -13.318 1.00 93.19 77 SER A O 1
ATOM 637 N N . THR A 1 78 ? -4.331 -2.935 -15.326 1.00 90.06 78 THR A N 1
ATOM 638 C CA . THR A 1 78 ? -3.181 -3.515 -16.014 1.00 90.06 78 THR A CA 1
ATOM 639 C C . THR A 1 78 ? -1.920 -2.706 -15.719 1.00 90.06 78 THR A C 1
ATOM 641 O O . TH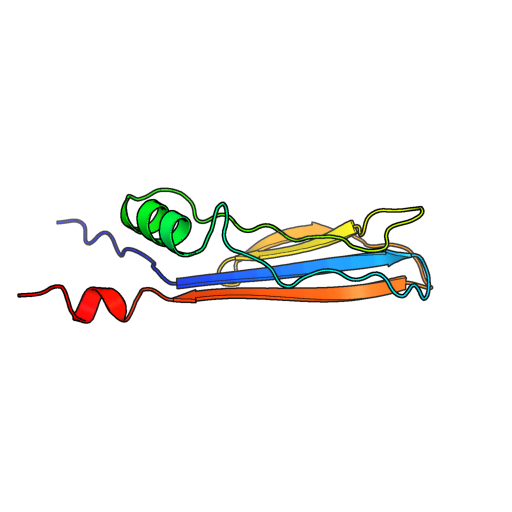R A 1 78 ? -1.924 -1.476 -15.788 1.00 90.06 78 THR A O 1
ATOM 644 N N . GLY A 1 79 ? -0.824 -3.406 -15.425 1.00 84.50 79 GLY A N 1
ATOM 645 C CA . GLY A 1 79 ? 0.492 -2.799 -15.239 1.00 84.50 79 GLY A CA 1
ATOM 646 C C . GLY A 1 79 ? 1.181 -2.425 -16.551 1.00 84.50 79 GLY A C 1
ATOM 647 O O . GLY A 1 79 ? 0.551 -2.215 -17.586 1.00 84.50 79 GLY A O 1
ATOM 648 N N . TYR A 1 80 ? 2.507 -2.341 -16.495 1.00 83.62 80 TYR A N 1
ATOM 649 C CA . TYR A 1 80 ? 3.347 -2.220 -17.685 1.00 83.62 80 TYR A CA 1
ATOM 650 C C . TYR A 1 80 ? 3.487 -3.571 -18.407 1.00 83.62 80 TYR A C 1
ATOM 652 O O . TYR A 1 80 ? 3.244 -4.625 -17.817 1.00 83.62 80 TYR A O 1
ATOM 660 N N . GLY A 1 81 ? 3.878 -3.531 -19.684 1.00 84.94 81 GLY A N 1
ATOM 661 C CA . GLY A 1 81 ? 4.308 -4.725 -20.416 1.00 84.94 81 GLY A CA 1
ATOM 662 C C . GLY A 1 81 ? 5.613 -5.303 -19.857 1.00 84.94 81 GLY A C 1
ATOM 663 O O . GLY A 1 81 ? 6.272 -4.689 -19.020 1.00 84.94 81 GLY A O 1
ATOM 664 N N . ILE A 1 82 ? 5.987 -6.497 -20.317 1.00 85.19 82 ILE A N 1
ATOM 665 C CA . ILE A 1 82 ? 7.237 -7.159 -19.920 1.00 85.19 82 ILE A CA 1
ATOM 666 C C . ILE A 1 82 ? 8.412 -6.492 -20.665 1.00 85.19 82 ILE A C 1
ATOM 668 O O . ILE A 1 82 ? 8.286 -6.260 -21.868 1.00 85.19 82 ILE A O 1
ATOM 672 N N . PRO A 1 83 ? 9.555 -6.222 -20.006 1.00 88.50 83 PRO A N 1
ATOM 673 C CA . PRO A 1 83 ? 9.871 -6.537 -18.609 1.00 88.50 83 PRO A CA 1
ATOM 674 C C . PRO A 1 83 ? 9.227 -5.570 -17.608 1.00 88.50 83 PRO A C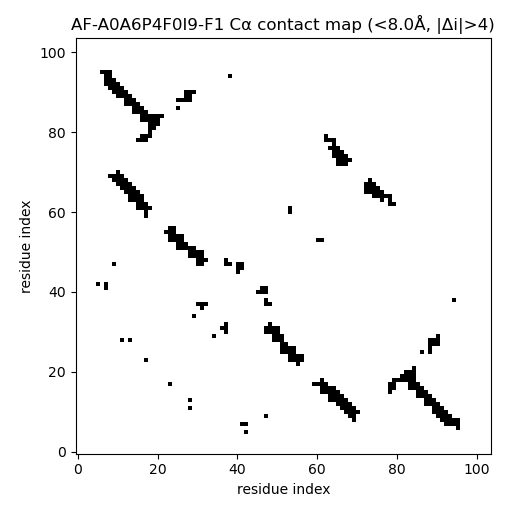 1
ATOM 676 O O . PRO A 1 83 ? 9.202 -4.365 -17.824 1.00 88.50 83 PRO A O 1
ATOM 679 N N . SER A 1 84 ? 8.760 -6.092 -16.469 1.00 90.81 84 SER A N 1
ATOM 680 C CA . SER A 1 84 ? 8.207 -5.284 -15.374 1.00 90.81 84 SER A CA 1
ATOM 681 C C . SER A 1 84 ? 8.478 -5.911 -14.009 1.00 90.81 84 SER A C 1
ATOM 683 O O . SER A 1 84 ? 8.408 -7.135 -13.881 1.00 90.81 84 SER A O 1
ATOM 685 N N . THR A 1 85 ? 8.671 -5.083 -12.986 1.00 89.56 85 THR A N 1
ATOM 686 C CA . THR A 1 85 ? 8.782 -5.504 -11.583 1.00 89.56 85 THR A CA 1
ATOM 687 C C . THR A 1 85 ? 7.473 -5.225 -10.846 1.00 89.56 85 THR A C 1
ATOM 689 O O . THR A 1 85 ? 6.940 -4.117 -10.923 1.00 89.56 85 THR A O 1
ATOM 692 N N . LYS A 1 86 ? 6.954 -6.221 -10.117 1.00 92.62 86 LYS A N 1
ATOM 693 C CA . LYS A 1 86 ? 5.766 -6.088 -9.258 1.00 92.62 86 LYS A CA 1
ATOM 694 C C . LYS A 1 86 ? 6.179 -5.975 -7.795 1.00 92.62 86 LYS A C 1
ATOM 696 O O . LYS A 1 86 ? 7.023 -6.740 -7.340 1.00 92.62 86 LYS A O 1
ATOM 701 N N . ILE A 1 87 ? 5.558 -5.055 -7.065 1.00 93.25 87 ILE A N 1
ATOM 702 C CA . ILE A 1 87 ? 5.847 -4.781 -5.657 1.00 93.25 87 ILE A CA 1
ATOM 703 C C . ILE A 1 87 ? 4.524 -4.723 -4.902 1.00 93.25 87 ILE A C 1
ATOM 705 O O . ILE A 1 87 ? 3.682 -3.882 -5.205 1.00 93.25 87 ILE A O 1
ATOM 709 N N . THR A 1 88 ? 4.341 -5.601 -3.920 1.00 95.69 88 THR A N 1
ATOM 710 C CA . THR A 1 88 ? 3.152 -5.612 -3.059 1.00 95.69 88 THR A CA 1
ATOM 711 C C . THR A 1 88 ? 3.531 -5.171 -1.657 1.00 95.69 88 THR A C 1
ATOM 713 O O . THR A 1 88 ? 4.482 -5.686 -1.074 1.00 95.69 88 THR A O 1
ATOM 716 N N . VAL A 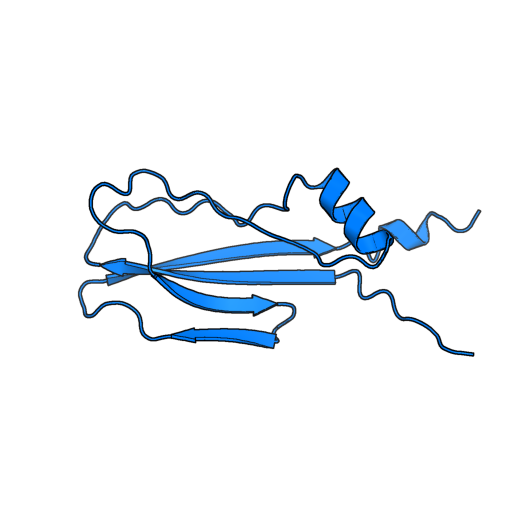1 89 ? 2.766 -4.231 -1.116 1.00 96.12 89 VAL A N 1
ATOM 717 C CA . VAL A 1 89 ? 2.937 -3.680 0.228 1.00 96.12 89 VAL A CA 1
ATOM 718 C C . VAL A 1 89 ? 1.623 -3.767 0.989 1.00 96.12 89 VAL A C 1
ATOM 720 O O . VAL A 1 89 ? 0.543 -3.711 0.400 1.00 96.12 89 VAL A O 1
ATOM 723 N N . GLN A 1 90 ? 1.719 -3.922 2.305 1.00 96.62 90 GLN A N 1
ATOM 724 C CA . GLN A 1 90 ? 0.570 -4.169 3.169 1.00 96.62 90 GLN A CA 1
ATOM 725 C C . GLN A 1 90 ? 0.643 -3.343 4.450 1.00 96.62 90 GLN A C 1
ATOM 727 O O . GLN A 1 90 ? 1.733 -3.028 4.932 1.00 96.62 90 GLN A O 1
ATOM 732 N N . TYR A 1 91 ? -0.521 -3.016 5.004 1.00 96.06 91 TYR A N 1
ATOM 733 C CA . TYR A 1 91 ? -0.657 -2.392 6.315 1.00 96.06 91 TYR A CA 1
ATOM 734 C C . TYR A 1 91 ? -1.890 -2.932 7.029 1.00 96.06 91 TYR A C 1
ATOM 736 O O . TYR A 1 91 ? -2.979 -2.957 6.462 1.00 96.06 91 TYR A O 1
ATOM 744 N N . ILE A 1 92 ? -1.716 -3.335 8.287 1.00 93.75 92 ILE A N 1
ATOM 745 C CA . ILE A 1 92 ? -2.801 -3.828 9.132 1.00 93.75 92 ILE A CA 1
ATOM 746 C C . ILE A 1 92 ? -2.943 -2.892 10.324 1.00 93.75 92 ILE A C 1
ATOM 748 O O . ILE A 1 92 ? -2.024 -2.745 11.134 1.00 93.75 92 ILE A O 1
ATOM 752 N N . LEU A 1 93 ? -4.120 -2.288 10.447 1.00 90.44 93 LEU A N 1
ATOM 753 C CA . LEU A 1 93 ? -4.565 -1.642 11.668 1.00 90.44 93 LEU A CA 1
ATOM 754 C C . LEU A 1 93 ? -5.577 -2.549 12.358 1.00 90.44 93 LEU A C 1
ATOM 756 O O . LEU A 1 93 ? -6.689 -2.707 11.868 1.00 90.44 93 LEU A O 1
ATOM 760 N N . ASP A 1 94 ? -5.201 -3.095 13.510 1.00 89.12 94 ASP A N 1
ATOM 761 C CA . ASP A 1 94 ? -6.103 -3.846 14.380 1.00 89.12 94 ASP A CA 1
ATOM 762 C C . ASP A 1 94 ? -6.289 -3.094 15.705 1.00 89.12 94 ASP A C 1
ATOM 764 O O . ASP A 1 94 ? -5.361 -2.977 16.509 1.00 89.12 94 ASP A O 1
ATOM 768 N N . GLN A 1 95 ? -7.483 -2.537 15.912 1.00 82.31 95 GLN A N 1
ATOM 769 C CA . GLN A 1 95 ? -7.908 -1.928 17.179 1.00 82.31 95 GLN A CA 1
ATOM 770 C C . GLN A 1 95 ? -9.004 -2.739 17.886 1.00 82.31 95 GLN A C 1
ATOM 772 O O . GLN A 1 95 ? -9.541 -2.286 18.896 1.00 82.31 95 GLN A O 1
ATOM 777 N N . SER A 1 96 ? -9.301 -3.957 17.417 1.00 72.88 96 SER A N 1
ATOM 778 C CA . SER A 1 96 ? -10.302 -4.833 18.041 1.00 72.88 96 SER A CA 1
ATOM 779 C C . SER A 1 96 ? -9.961 -5.168 19.498 1.00 72.88 96 SER A C 1
ATOM 781 O O . SER A 1 96 ? -10.846 -5.217 20.347 1.00 72.88 96 SER A O 1
ATOM 783 N N . ARG A 1 97 ? -8.667 -5.309 19.811 1.00 64.31 97 ARG A N 1
ATOM 784 C CA . ARG A 1 97 ? -8.174 -5.673 21.150 1.00 64.31 97 ARG A CA 1
ATOM 785 C C . ARG A 1 97 ? -8.073 -4.497 22.128 1.00 64.31 97 ARG A C 1
ATOM 787 O O . ARG A 1 97 ? -8.119 -4.708 23.332 1.00 64.31 97 ARG A O 1
ATOM 794 N N . ASN A 1 98 ? -7.949 -3.259 21.639 1.00 56.94 98 ASN A N 1
ATOM 795 C CA . ASN A 1 98 ? -7.809 -2.074 22.503 1.00 56.94 98 ASN A CA 1
ATOM 796 C C . ASN A 1 98 ? -9.141 -1.607 23.107 1.00 56.94 98 ASN A C 1
ATOM 798 O O . ASN A 1 98 ? -9.143 -0.939 24.139 1.00 56.94 98 ASN A O 1
ATOM 802 N N . LEU A 1 99 ? -10.276 -1.971 22.503 1.00 53.19 99 LEU A N 1
ATOM 803 C CA . LEU A 1 99 ? -11.592 -1.702 23.088 1.00 53.19 99 LEU A CA 1
ATOM 804 C C . LEU A 1 99 ? -11.921 -2.619 24.268 1.00 53.19 99 LEU A C 1
ATOM 806 O O . LEU A 1 99 ? -12.723 -2.242 25.113 1.00 53.19 99 LEU A O 1
ATOM 810 N N . GLN A 1 100 ? -11.263 -3.775 24.370 1.00 45.00 100 GLN A N 1
ATOM 811 C CA . GLN A 1 100 ? -11.496 -4.727 25.456 1.00 45.00 100 GLN A CA 1
ATOM 812 C C . GLN A 1 100 ? -11.010 -4.209 26.827 1.00 45.00 100 GLN A C 1
ATOM 814 O O . GLN A 1 100 ? -11.387 -4.757 27.852 1.00 45.00 100 GLN A O 1
ATOM 819 N N . TYR A 1 101 ? -10.203 -3.139 26.851 1.00 42.53 101 TYR A N 1
ATOM 820 C CA . TYR A 1 101 ? -9.632 -2.538 28.066 1.00 42.53 101 TYR A CA 1
ATOM 821 C C . TYR A 1 101 ? -10.282 -1.208 28.488 1.00 42.53 101 TYR A C 1
ATOM 823 O O . TYR A 1 101 ? -9.818 -0.588 29.441 1.00 42.53 101 TYR A O 1
ATOM 831 N N . ARG A 1 102 ? -11.319 -0.730 27.784 1.00 44.81 102 ARG A N 1
ATOM 832 C CA . ARG A 1 102 ? -12.009 0.536 28.116 1.00 44.81 102 ARG A CA 1
ATOM 833 C C . ARG A 1 102 ? -13.375 0.356 28.788 1.00 44.81 102 ARG A C 1
ATOM 835 O O . ARG A 1 102 ? -14.084 1.340 28.959 1.00 44.81 102 ARG A O 1
ATOM 842 N N . GLU A 1 103 ? -13.719 -0.861 29.195 1.00 39.19 103 GLU A N 1
ATOM 843 C CA . GLU A 1 103 ? -14.841 -1.125 30.102 1.00 39.19 103 GLU A CA 1
ATOM 844 C C . GLU A 1 103 ? -14.330 -1.120 31.556 1.00 39.19 103 GLU A C 1
ATOM 846 O O . GLU A 1 103 ? -14.035 -2.175 32.113 1.00 39.19 103 GLU A O 1
ATOM 851 N N . ILE A 1 104 ? -14.158 0.069 32.150 1.00 37.28 104 ILE A N 1
ATOM 852 C CA . ILE A 1 104 ? -14.051 0.270 33.610 1.00 37.28 104 ILE A CA 1
ATOM 853 C C . ILE A 1 104 ? -14.868 1.505 33.978 1.00 37.28 104 ILE A C 1
ATOM 855 O O . ILE A 1 104 ? -14.645 2.553 33.327 1.00 37.28 104 ILE A O 1
#

Solvent-accessible surface area (backbone atoms only — not comparable to full-atom values): 6289 Å² total; per-residue (Å²): 137,84,83,78,76,78,77,41,64,44,40,38,40,39,29,32,25,34,69,33,95,62,89,63,45,68,47,60,47,40,46,40,94,35,63,69,57,27,51,53,37,38,76,71,73,41,81,78,47,70,44,67,52,78,43,79,63,87,87,63,80,64,40,76,25,35,31,30,49,70,86,42,74,79,42,78,49,85,62,62,64,87,58,53,41,78,48,77,35,53,35,76,48,76,48,68,72,65,60,74,74,66,83,123